Prote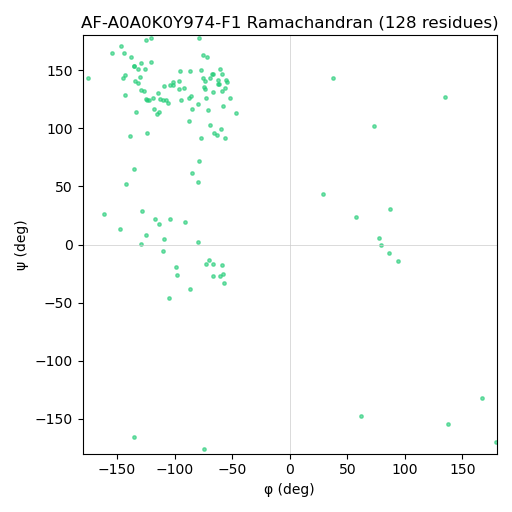in AF-A0A0K0Y974-F1 (afdb_monomer)

Solvent-accessible surface area (backbone atoms only — not comparable to full-atom values): 7662 Å² total; per-residue (Å²)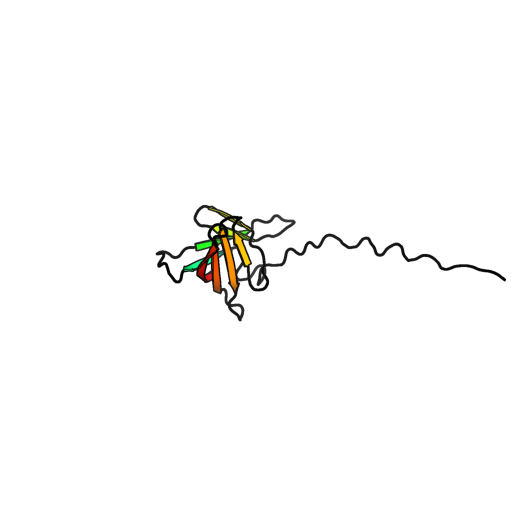: 139,82,89,87,76,88,77,85,79,90,82,81,86,85,86,74,84,73,80,72,72,75,74,61,70,48,58,66,43,84,82,19,57,68,12,56,55,20,33,39,40,43,46,46,81,89,50,92,52,87,74,56,54,53,32,38,26,34,76,69,44,51,102,89,48,84,40,43,21,42,32,40,81,87,67,53,70,32,63,57,39,54,50,101,59,30,38,32,35,65,60,90,50,43,34,40,41,40,35,56,41,84,85,85,46,42,32,29,49,31,36,44,34,31,66,80,80,70,49,73,49,59,28,39,36,38,36,41,82,108

Secondary structure (DSSP, 8-state):
----------SSSSS--------PPPTTGGGSTT-TTEEEEEEESS---SSPEEEEEEE--BTTB--EEEEETTS-EEE-EE-SSEEEEE-SSEEEEEEEPSSS-SEEEEEEEETTT--EEEEEEEEEE-

Nearest PDB structures (foldseek):
  7yv9-assembly1_H  TM=4.605E-01  e=5.689E+00  Mus musculus
  2cy9-assembly1_A  TM=3.271E-01  e=2.437E+00  Mus musculus
  2v42-assembly1_A  TM=3.256E-01  e=7.414E+00  Escherichia coli BL21(DE3)

pLDDT: mean 80.89, std 18.04, range [35.47, 96.0]

Structure (mmCIF, N/CA/C/O backbone):
data_AF-A0A0K0Y974-F1
#
_entry.id   AF-A0A0K0Y974-F1
#
loop_
_atom_site.group_PDB
_atom_site.id
_atom_site.type_symbol
_atom_site.label_atom_id
_atom_site.label_alt_id
_atom_site.label_comp_id
_atom_site.label_asym_id
_atom_site.label_entity_id
_atom_site.label_seq_id
_atom_site.pdbx_PDB_ins_code
_atom_site.Cartn_x
_atom_site.Cartn_y
_atom_site.Cartn_z
_atom_site.occupancy
_atom_site.B_iso_or_equiv
_atom_site.auth_seq_id
_atom_site.auth_comp_id
_atom_site.auth_asym_id
_atom_site.auth_atom_id
_atom_site.pdbx_PDB_model_num
ATOM 1 N N . MET A 1 1 ? -22.788 49.080 -53.987 1.00 35.47 1 MET A N 1
ATOM 2 C CA . MET A 1 1 ? -22.443 47.801 -54.652 1.00 35.47 1 MET A CA 1
ATOM 3 C C . MET A 1 1 ? -21.739 46.933 -53.611 1.00 35.47 1 MET A C 1
ATOM 5 O O . MET A 1 1 ? -20.642 47.279 -53.216 1.00 35.47 1 MET A O 1
ATOM 9 N N . ILE A 1 2 ? -22.497 46.179 -52.812 1.00 44.75 2 ILE A N 1
ATOM 10 C CA . ILE A 1 2 ? -22.862 44.751 -52.961 1.00 44.75 2 ILE A CA 1
ATOM 11 C C . ILE A 1 2 ? -21.699 43.785 -52.653 1.00 44.75 2 ILE A C 1
ATOM 13 O O . ILE A 1 2 ? -20.835 43.567 -53.489 1.00 44.75 2 ILE A O 1
ATOM 17 N N . LEU A 1 3 ? -21.804 43.225 -51.437 1.00 42.41 3 LEU A N 1
ATOM 18 C CA . LEU A 1 3 ? -21.485 41.887 -50.908 1.00 42.41 3 LEU A CA 1
ATOM 19 C C . LEU A 1 3 ? -20.247 41.092 -51.376 1.00 42.41 3 LEU A C 1
ATOM 21 O O . LEU A 1 3 ? -20.030 40.899 -52.568 1.00 42.41 3 LEU A O 1
ATOM 25 N N . ARG A 1 4 ? -19.668 40.392 -50.378 1.00 45.53 4 ARG A N 1
ATOM 26 C CA . ARG A 1 4 ? -19.276 38.951 -50.304 1.00 45.53 4 ARG A CA 1
ATOM 27 C C . ARG A 1 4 ? -17.863 38.842 -49.707 1.00 45.53 4 ARG A C 1
ATOM 29 O O . ARG A 1 4 ? -16.949 39.465 -50.210 1.00 45.53 4 ARG A O 1
ATOM 36 N N . GLY A 1 5 ? -17.569 38.079 -48.662 1.00 43.66 5 GLY A N 1
ATO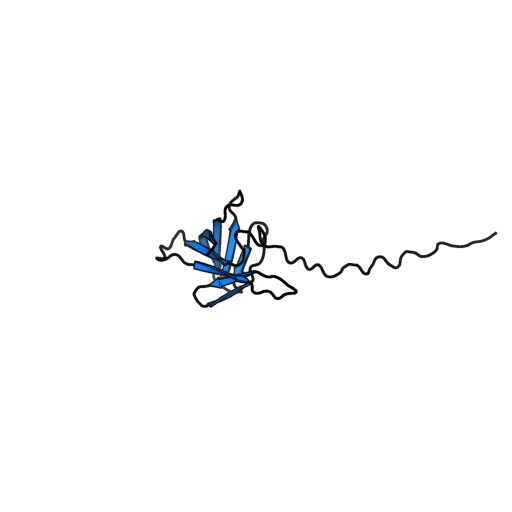M 37 C CA . GLY A 1 5 ? -18.343 37.137 -47.871 1.00 43.66 5 GLY A CA 1
ATOM 38 C C . GLY A 1 5 ? -17.459 36.650 -46.717 1.00 43.66 5 GLY A C 1
ATOM 39 O O . GLY A 1 5 ? -16.250 36.487 -46.876 1.00 43.66 5 GLY A O 1
ATOM 40 N N . ILE A 1 6 ? -18.069 36.446 -45.553 1.00 54.88 6 ILE A N 1
ATOM 41 C CA . ILE A 1 6 ? -17.445 35.804 -44.396 1.00 54.88 6 ILE A CA 1
ATOM 42 C C . ILE A 1 6 ? -17.259 34.333 -44.776 1.00 54.88 6 ILE A C 1
ATOM 44 O O . ILE A 1 6 ? -18.229 33.576 -44.838 1.00 54.88 6 ILE A O 1
ATOM 48 N N . LYS A 1 7 ? -16.028 33.938 -45.120 1.00 46.06 7 LYS A N 1
ATOM 49 C CA . LYS A 1 7 ? -15.696 32.527 -45.321 1.00 46.06 7 LYS A CA 1
ATOM 50 C C . LYS A 1 7 ? -15.696 31.842 -43.961 1.00 46.06 7 LYS A C 1
ATOM 52 O O . LYS A 1 7 ? -14.901 32.158 -43.084 1.00 46.06 7 LYS A O 1
ATOM 57 N N . GLN A 1 8 ? -16.629 30.910 -43.835 1.00 47.22 8 GLN A N 1
ATOM 58 C CA . GLN A 1 8 ? -16.711 29.893 -42.804 1.00 47.22 8 GLN A CA 1
ATOM 59 C C . GLN A 1 8 ? -15.347 29.216 -42.601 1.00 47.22 8 GLN A C 1
ATOM 61 O O . GLN A 1 8 ? -14.880 28.483 -43.466 1.00 47.22 8 GLN A O 1
ATOM 66 N N . THR A 1 9 ? -14.740 29.417 -41.437 1.00 46.91 9 THR A N 1
ATOM 67 C CA . THR A 1 9 ? -13.691 28.538 -40.887 1.00 46.91 9 THR A CA 1
ATOM 68 C C . THR A 1 9 ? -14.034 28.120 -39.454 1.00 46.91 9 THR A C 1
ATOM 70 O O . THR A 1 9 ? -13.164 27.837 -38.642 1.00 46.91 9 THR A O 1
ATOM 73 N N . ALA A 1 10 ? -15.331 28.052 -39.141 1.00 46.12 10 ALA A N 1
ATOM 74 C CA . ALA A 1 10 ? -15.856 27.658 -37.833 1.00 46.12 10 ALA A CA 1
ATOM 75 C C . ALA A 1 10 ? -16.136 26.145 -37.705 1.00 46.12 10 ALA A C 1
ATOM 77 O O . ALA A 1 10 ? -16.914 25.739 -36.849 1.00 46.12 10 ALA A O 1
ATOM 78 N N . LEU A 1 11 ? -15.557 25.292 -38.556 1.00 43.50 11 LEU A N 1
ATOM 79 C CA . LEU A 1 11 ? -15.965 23.885 -38.630 1.00 43.50 11 LEU A CA 1
ATOM 80 C C . LEU A 1 11 ? -14.789 22.925 -38.848 1.00 43.50 11 LEU A C 1
ATOM 82 O O . LEU A 1 11 ? -14.816 22.137 -39.782 1.00 43.50 11 LEU A O 1
ATOM 86 N N . MET A 1 12 ? -13.733 23.003 -38.029 1.00 44.53 12 MET A N 1
ATOM 87 C CA . MET A 1 12 ? -12.730 21.920 -37.977 1.00 44.53 12 MET A CA 1
ATOM 88 C C . MET A 1 12 ? -11.834 21.904 -36.726 1.00 44.53 12 MET A C 1
ATOM 90 O O . MET A 1 12 ? -10.727 21.387 -36.772 1.00 44.53 12 MET A O 1
ATOM 94 N N . ALA A 1 13 ? -12.297 22.435 -35.591 1.00 45.44 13 ALA A N 1
ATOM 95 C CA . ALA A 1 13 ? -11.560 22.353 -34.319 1.00 45.44 13 ALA A CA 1
ATOM 96 C C . ALA A 1 13 ? -12.269 21.481 -33.263 1.00 45.44 13 ALA A C 1
ATOM 98 O O . ALA A 1 13 ? -11.978 21.589 -32.078 1.00 45.44 13 ALA A O 1
ATOM 99 N N . LEU A 1 14 ? -13.217 20.632 -33.681 1.00 46.88 14 LEU A N 1
ATOM 100 C CA . LEU A 1 14 ? -14.091 19.867 -32.777 1.00 46.88 14 LEU A CA 1
ATOM 101 C C . LEU A 1 14 ? -13.917 18.342 -32.875 1.00 46.88 14 LEU A C 1
ATOM 103 O O . LEU A 1 14 ? -14.804 17.586 -32.500 1.00 46.88 14 LEU A O 1
ATOM 107 N N . MET A 1 15 ? -12.766 17.877 -33.364 1.00 48.62 15 MET A N 1
ATOM 108 C CA . MET A 1 15 ? -12.399 16.455 -33.387 1.00 48.62 15 MET A CA 1
ATOM 109 C C . MET A 1 15 ? -10.953 16.291 -32.921 1.00 48.62 15 MET A C 1
ATOM 111 O O . MET A 1 15 ? -10.058 15.939 -33.678 1.00 48.62 15 MET A O 1
ATOM 115 N N . GLY A 1 16 ? -10.725 16.633 -31.658 1.00 44.03 16 GLY A N 1
ATOM 116 C CA . GLY A 1 16 ? -9.435 16.479 -30.990 1.00 44.03 16 GLY A CA 1
ATOM 117 C C . GLY A 1 16 ? -9.565 16.179 -29.502 1.00 44.03 16 GLY A C 1
ATOM 118 O O . GLY A 1 16 ? -8.580 16.254 -28.787 1.00 44.03 16 GLY A O 1
ATOM 119 N N . THR A 1 17 ? -10.752 15.821 -29.007 1.00 50.12 17 THR A N 1
ATOM 120 C CA . THR A 1 17 ? -10.888 15.153 -27.707 1.00 50.12 17 THR A CA 1
ATOM 121 C C . THR A 1 17 ? -10.676 13.658 -27.926 1.00 50.12 17 THR A C 1
ATOM 123 O O . THR A 1 17 ? -11.584 12.848 -27.746 1.00 50.12 17 THR A O 1
ATOM 126 N N . MET A 1 18 ? -9.480 13.288 -28.396 1.00 48.72 18 MET A N 1
ATOM 127 C CA . MET A 1 18 ? -9.017 11.912 -28.263 1.00 48.72 18 MET A CA 1
ATOM 128 C C . MET A 1 18 ? -8.837 11.670 -26.770 1.00 48.72 18 MET A C 1
ATOM 130 O O . MET A 1 18 ? -7.861 12.134 -26.200 1.00 48.72 18 MET A O 1
ATOM 134 N N . LEU A 1 19 ? -9.863 11.088 -26.144 1.00 42.25 19 LEU A N 1
ATOM 135 C CA . LEU A 1 19 ? -9.797 9.978 -25.187 1.00 42.25 19 LEU A CA 1
ATOM 136 C C . LEU A 1 19 ? -8.507 9.848 -24.350 1.00 42.25 19 LEU A C 1
ATOM 138 O O . LEU A 1 19 ? -8.034 8.743 -24.115 1.00 42.25 19 LEU A O 1
ATOM 142 N N . SER A 1 20 ? -7.967 10.946 -23.828 1.00 41.84 20 SER A N 1
ATOM 143 C CA . SER A 1 20 ? -7.091 10.912 -22.664 1.00 41.84 20 SER A CA 1
ATOM 144 C C . SER A 1 20 ? -8.013 10.777 -21.463 1.00 41.84 20 SER A C 1
ATOM 146 O O . SER A 1 20 ? -8.281 11.732 -20.735 1.00 41.84 20 SER A O 1
ATOM 148 N N . GLY A 1 21 ? -8.609 9.592 -21.310 1.00 39.44 21 GLY A N 1
ATOM 149 C CA . GLY A 1 21 ? -9.008 9.168 -19.983 1.00 39.44 21 GLY A CA 1
ATOM 150 C C . GLY A 1 21 ? -7.711 9.142 -19.197 1.00 39.44 21 GLY A C 1
ATOM 151 O O . GLY A 1 21 ? -6.911 8.241 -19.418 1.00 39.44 21 GLY A O 1
ATOM 152 N N . CYS A 1 22 ? -7.456 10.191 -18.410 1.00 50.66 22 CYS A N 1
ATOM 153 C CA . CYS A 1 22 ? -6.285 10.305 -17.557 1.00 50.66 22 CYS A CA 1
ATOM 154 C C . CYS A 1 22 ? -6.260 9.083 -16.642 1.00 50.66 22 CYS A C 1
ATOM 156 O O . CYS A 1 22 ? -6.862 9.089 -15.570 1.00 50.66 22 CYS A O 1
ATOM 158 N N . LEU A 1 23 ? -5.586 8.020 -17.073 1.00 57.09 23 LEU A N 1
ATOM 159 C CA . LEU A 1 23 ? -5.027 7.047 -16.160 1.00 57.09 23 LEU A CA 1
ATOM 160 C C . LEU A 1 23 ? -4.011 7.856 -15.367 1.00 57.09 23 LEU A C 1
ATOM 162 O O . LEU A 1 23 ? -2.928 8.155 -15.859 1.00 57.09 23 LEU A O 1
ATOM 166 N N . ALA A 1 24 ? -4.448 8.358 -14.215 1.00 65.44 24 ALA A N 1
ATOM 167 C CA . ALA A 1 24 ? -3.592 9.123 -13.338 1.00 65.44 24 ALA A CA 1
ATOM 168 C C . ALA A 1 24 ? -2.411 8.225 -12.982 1.00 65.44 24 ALA A C 1
ATOM 170 O O . ALA A 1 24 ? -2.603 7.130 -12.445 1.00 65.44 24 ALA A O 1
ATOM 171 N N . GLU A 1 25 ? -1.210 8.671 -13.342 1.00 76.69 25 GLU A N 1
ATOM 172 C CA . GLU A 1 25 ? 0.010 7.958 -13.005 1.00 76.69 25 GLU A CA 1
ATOM 173 C C . GLU A 1 25 ? 0.061 7.745 -11.489 1.00 76.69 25 GLU A C 1
ATOM 175 O O . GLU A 1 25 ? -0.377 8.588 -10.692 1.00 76.69 25 GLU A O 1
ATOM 180 N N . LEU A 1 26 ? 0.548 6.572 -11.088 1.00 83.81 26 LEU A N 1
ATOM 181 C CA . LEU A 1 26 ? 0.747 6.294 -9.676 1.00 83.81 26 LEU A CA 1
ATOM 182 C C . LEU A 1 26 ? 1.855 7.207 -9.139 1.00 83.81 26 LEU A C 1
ATOM 184 O O . LEU A 1 26 ? 2.808 7.507 -9.865 1.00 83.81 26 LEU A O 1
ATOM 188 N N . PRO A 1 27 ? 1.770 7.631 -7.870 1.00 80.00 27 PRO A N 1
ATOM 189 C CA . PRO A 1 27 ? 2.793 8.471 -7.269 1.00 80.00 27 PRO A CA 1
ATOM 190 C C . PRO A 1 27 ? 4.207 7.893 -7.434 1.00 80.00 27 PRO A C 1
ATOM 192 O O . PRO A 1 27 ? 4.473 6.745 -7.068 1.00 80.00 27 PRO A O 1
ATOM 195 N N . GLY A 1 28 ? 5.109 8.703 -7.992 1.00 73.88 28 GLY A N 1
ATOM 196 C CA . GLY A 1 28 ? 6.500 8.332 -8.270 1.00 73.88 28 GLY A CA 1
ATOM 197 C C . GLY A 1 28 ? 6.725 7.480 -9.531 1.00 73.88 28 GLY A C 1
ATOM 198 O O . GLY A 1 28 ? 7.874 7.167 -9.836 1.00 73.88 28 GLY A O 1
ATOM 199 N N . GLY A 1 29 ? 5.673 7.123 -10.276 1.00 79.69 29 GLY A N 1
ATOM 200 C CA . GLY A 1 29 ? 5.778 6.398 -11.547 1.00 79.69 29 GLY A CA 1
ATOM 201 C C . GLY A 1 29 ? 6.412 5.006 -11.423 1.00 79.69 29 GLY A C 1
ATOM 202 O O . GLY A 1 29 ? 6.271 4.325 -10.408 1.00 79.69 29 GLY A O 1
ATOM 203 N N . GLU A 1 30 ? 7.133 4.580 -12.464 1.00 77.00 30 GLU A N 1
ATOM 204 C CA . GLU A 1 30 ? 7.754 3.243 -12.561 1.00 77.00 30 GLU A CA 1
ATOM 205 C C . GLU A 1 30 ? 8.878 2.987 -11.546 1.00 77.00 30 GLU A C 1
ATOM 207 O O . GLU A 1 30 ? 9.254 1.842 -11.321 1.00 77.00 30 GLU A O 1
ATOM 212 N N . THR A 1 31 ? 9.415 4.036 -10.924 1.00 81.81 31 THR A N 1
ATOM 213 C CA . THR A 1 31 ? 10.439 3.946 -9.867 1.00 81.81 31 THR A CA 1
ATOM 214 C C . THR A 1 31 ? 9.893 4.322 -8.492 1.00 81.81 31 THR A C 1
ATOM 216 O O . THR A 1 31 ? 10.650 4.446 -7.532 1.00 81.81 31 THR A O 1
ATOM 219 N N . GLY A 1 32 ? 8.588 4.578 -8.407 1.00 87.25 32 GLY A N 1
ATOM 220 C CA . GLY A 1 32 ? 7.946 5.096 -7.215 1.00 87.25 32 GLY A CA 1
ATOM 221 C C . GLY A 1 32 ? 7.692 4.036 -6.145 1.00 87.25 32 GLY A C 1
ATOM 222 O O . GLY A 1 32 ? 7.891 2.837 -6.360 1.00 87.25 32 GLY A O 1
ATOM 223 N N . PRO A 1 33 ? 7.151 4.454 -4.991 1.00 90.88 33 PRO A N 1
ATOM 224 C CA . PRO A 1 33 ? 6.750 3.544 -3.920 1.00 90.88 33 PRO A CA 1
ATOM 225 C C . PRO A 1 33 ? 5.721 2.504 -4.378 1.00 90.88 33 PRO A C 1
ATOM 227 O O . PRO A 1 33 ? 5.672 1.409 -3.823 1.00 90.88 33 PRO A O 1
ATOM 230 N N . PHE A 1 34 ? 4.944 2.803 -5.421 1.00 91.56 34 PHE A N 1
ATOM 231 C CA . PHE A 1 34 ? 3.930 1.906 -5.977 1.00 91.56 34 PHE A CA 1
ATOM 232 C C . PHE A 1 34 ? 4.344 1.237 -7.298 1.00 91.56 34 PHE A C 1
ATOM 234 O O . PHE A 1 34 ? 3.493 0.807 -8.081 1.00 91.56 34 PHE A O 1
ATOM 241 N N . ALA A 1 35 ? 5.650 1.160 -7.555 1.00 90.56 35 ALA A N 1
ATOM 242 C CA . ALA A 1 35 ? 6.197 0.479 -8.716 1.00 90.56 35 ALA A CA 1
ATOM 243 C C . ALA A 1 35 ? 6.012 -1.050 -8.629 1.00 90.56 35 ALA A C 1
ATOM 245 O O . ALA A 1 35 ? 6.150 -1.631 -7.545 1.00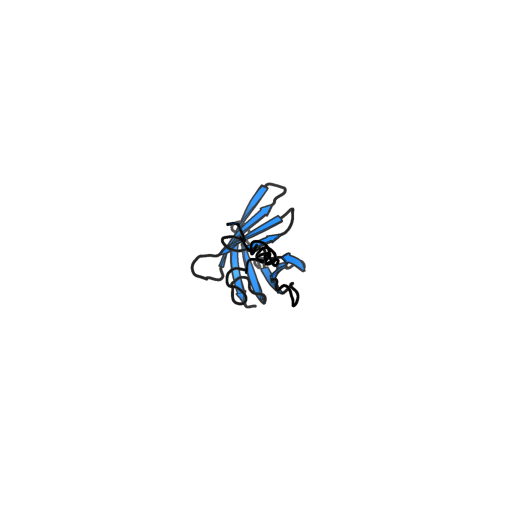 90.56 35 ALA A O 1
ATOM 246 N N . PRO A 1 36 ? 5.743 -1.732 -9.759 1.00 91.50 36 PRO A N 1
ATOM 247 C CA . PRO A 1 36 ? 5.804 -3.187 -9.829 1.00 91.50 36 PRO A CA 1
ATOM 248 C C . PRO A 1 36 ? 7.156 -3.736 -9.357 1.00 91.50 36 PRO A C 1
ATOM 250 O O . PRO A 1 36 ? 8.203 -3.189 -9.684 1.00 91.50 36 PRO A O 1
ATOM 253 N N . GLY A 1 37 ? 7.131 -4.846 -8.620 1.00 90.75 37 GLY A N 1
ATOM 254 C CA . GLY A 1 37 ? 8.317 -5.450 -8.004 1.00 90.75 37 GLY A CA 1
ATOM 255 C C . GLY A 1 37 ? 8.560 -5.003 -6.562 1.00 90.75 37 GLY A C 1
ATOM 256 O O . GLY A 1 37 ? 9.290 -5.680 -5.837 1.00 90.75 37 GLY A O 1
ATOM 257 N N . ASN A 1 38 ? 7.904 -3.938 -6.098 1.00 94.25 38 ASN A N 1
ATOM 258 C CA . ASN A 1 38 ? 7.944 -3.568 -4.688 1.00 94.25 38 ASN A CA 1
ATOM 259 C C . ASN A 1 38 ? 7.029 -4.466 -3.840 1.00 94.25 38 ASN A C 1
ATOM 261 O O . ASN A 1 38 ? 5.978 -4.927 -4.291 1.00 94.25 38 ASN A O 1
ATOM 265 N N . THR A 1 39 ? 7.407 -4.657 -2.580 1.00 95.56 39 THR A N 1
ATOM 266 C CA . THR A 1 39 ? 6.599 -5.286 -1.536 1.00 95.56 39 THR A CA 1
ATOM 267 C C . THR A 1 39 ? 6.175 -4.237 -0.514 1.00 95.56 39 THR A C 1
ATOM 269 O O . THR A 1 39 ? 7.007 -3.555 0.085 1.00 95.56 39 THR A O 1
ATOM 272 N N . LEU A 1 40 ? 4.865 -4.136 -0.296 1.00 95.06 40 LEU A N 1
ATOM 273 C CA . LEU A 1 40 ? 4.249 -3.359 0.771 1.00 95.06 40 LEU A CA 1
ATOM 274 C C . LEU A 1 40 ? 4.194 -4.200 2.044 1.00 95.06 40 LEU A C 1
ATOM 276 O O . LEU A 1 40 ? 3.677 -5.313 2.027 1.00 95.06 40 LEU A O 1
ATOM 280 N N . THR A 1 41 ? 4.698 -3.649 3.143 1.00 94.44 41 THR A N 1
ATOM 281 C CA . THR A 1 41 ? 4.601 -4.225 4.489 1.00 94.44 41 THR A CA 1
ATOM 282 C C . THR A 1 41 ? 3.740 -3.323 5.363 1.00 94.44 41 THR A C 1
ATOM 284 O O . THR A 1 41 ? 3.982 -2.114 5.421 1.00 94.44 41 THR A O 1
ATOM 287 N N . PHE A 1 42 ? 2.755 -3.901 6.051 1.00 92.69 42 PHE A N 1
ATOM 288 C CA . PHE A 1 42 ? 1.780 -3.178 6.866 1.00 92.69 42 PHE A CA 1
ATOM 289 C C . PHE A 1 42 ? 2.004 -3.413 8.364 1.00 92.69 42 PHE A C 1
ATOM 291 O O . PHE A 1 42 ? 2.214 -4.535 8.822 1.00 92.69 42 PHE A O 1
ATOM 298 N N . TYR A 1 43 ? 1.913 -2.333 9.137 1.00 90.62 43 TYR A N 1
ATOM 299 C CA . TYR A 1 43 ? 2.069 -2.305 10.588 1.00 90.62 43 TYR A CA 1
ATOM 300 C C . TYR A 1 43 ? 0.817 -1.688 11.218 1.00 90.62 43 TYR A C 1
ATOM 302 O O . TYR A 1 43 ? 0.670 -0.463 11.289 1.00 90.62 43 TYR A O 1
ATOM 310 N N . TYR A 1 44 ? -0.109 -2.537 11.653 1.00 84.75 44 TYR A N 1
ATOM 311 C CA . TYR A 1 44 ? -1.366 -2.117 12.268 1.00 84.75 44 TYR A CA 1
ATOM 312 C C . TYR A 1 44 ? -1.139 -1.622 13.699 1.00 84.75 44 TYR A C 1
ATOM 314 O O . TYR A 1 44 ? -0.430 -2.250 14.480 1.00 84.75 44 TYR A O 1
ATOM 322 N N . GLN A 1 45 ? -1.760 -0.497 14.067 1.00 73.25 45 GLN A N 1
ATOM 323 C CA . GLN A 1 45 ? -1.527 0.128 15.380 1.00 73.25 45 GLN A CA 1
ATOM 324 C C . GLN A 1 45 ? -2.035 -0.722 16.556 1.00 73.25 45 GLN A C 1
ATOM 326 O O . GLN A 1 45 ? -1.523 -0.613 17.667 1.00 73.25 45 GLN A O 1
ATOM 331 N N . SER A 1 46 ? -3.052 -1.549 16.319 1.00 68.62 46 SER A N 1
ATOM 332 C CA . SER A 1 46 ? -3.768 -2.316 17.343 1.00 68.62 46 SER A CA 1
ATOM 333 C C . SER A 1 46 ? -3.506 -3.822 17.292 1.00 68.62 46 SER A C 1
ATOM 335 O O . SER A 1 46 ? -3.971 -4.542 18.175 1.00 68.62 46 SER A O 1
ATOM 337 N N . VAL A 1 47 ? -2.776 -4.313 16.286 1.00 66.88 47 VAL A N 1
ATOM 338 C CA . VAL A 1 47 ? -2.582 -5.748 16.055 1.00 66.88 47 VAL A CA 1
ATOM 339 C C . VAL A 1 47 ? -1.111 -6.027 15.781 1.00 66.88 47 VAL A C 1
ATOM 341 O O . VAL A 1 47 ? -0.568 -5.627 14.755 1.00 66.88 47 VAL A O 1
ATOM 344 N N . LEU A 1 48 ? -0.469 -6.753 16.697 1.00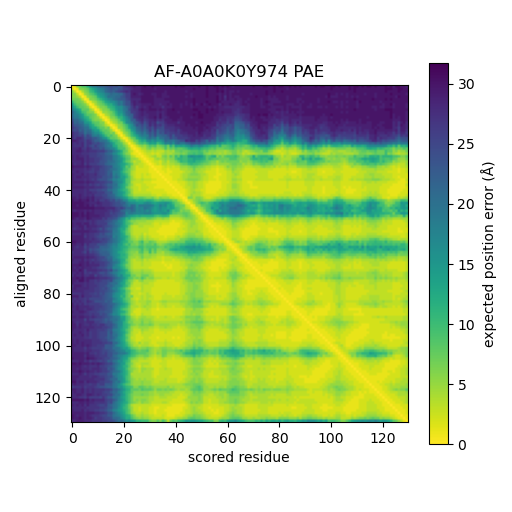 64.12 48 LEU A N 1
ATOM 345 C CA . LEU A 1 48 ? 0.834 -7.363 16.448 1.00 64.12 48 LEU A CA 1
ATOM 346 C C . LEU A 1 48 ? 0.620 -8.612 15.589 1.00 64.12 48 LEU A C 1
ATOM 348 O O . LEU A 1 48 ? 0.359 -9.696 16.106 1.00 64.12 48 LEU A O 1
ATOM 352 N N . THR A 1 49 ? 0.687 -8.448 14.273 1.00 64.62 49 THR A N 1
ATOM 353 C CA . THR A 1 49 ? 0.787 -9.570 13.335 1.00 64.62 49 THR A CA 1
ATOM 354 C C . THR A 1 49 ? 2.261 -9.951 13.202 1.00 64.62 49 THR A C 1
ATOM 356 O O . THR A 1 49 ? 3.057 -9.124 12.755 1.00 64.62 49 THR A O 1
ATOM 359 N N . ASP A 1 50 ? 2.630 -11.166 13.614 1.00 68.62 50 ASP A N 1
ATOM 360 C CA . ASP A 1 50 ? 3.969 -11.729 13.405 1.00 68.62 50 ASP A CA 1
ATOM 361 C C . ASP A 1 50 ? 3.881 -12.957 12.475 1.00 68.62 50 ASP A C 1
ATOM 363 O O . ASP A 1 50 ? 3.288 -13.967 12.873 1.00 68.62 50 ASP A O 1
ATOM 367 N N . PRO A 1 51 ? 4.422 -12.892 11.240 1.00 71.62 51 PRO A N 1
ATOM 368 C CA . PRO A 1 51 ? 5.053 -11.728 10.604 1.00 71.62 51 PRO A CA 1
ATOM 369 C C . PRO A 1 51 ? 4.033 -10.642 10.194 1.00 71.62 51 PRO A C 1
ATOM 371 O O . PRO A 1 51 ? 2.838 -10.933 10.079 1.00 71.62 51 PRO A O 1
ATOM 374 N N . PRO A 1 52 ? 4.480 -9.390 9.958 1.00 82.88 52 PRO A N 1
ATOM 375 C CA . PRO A 1 52 ? 3.612 -8.324 9.464 1.00 82.88 52 PRO A CA 1
ATOM 376 C C . PRO A 1 52 ? 2.978 -8.696 8.123 1.00 82.88 52 PRO A C 1
ATOM 378 O O . PRO A 1 52 ? 3.590 -9.390 7.307 1.00 82.88 52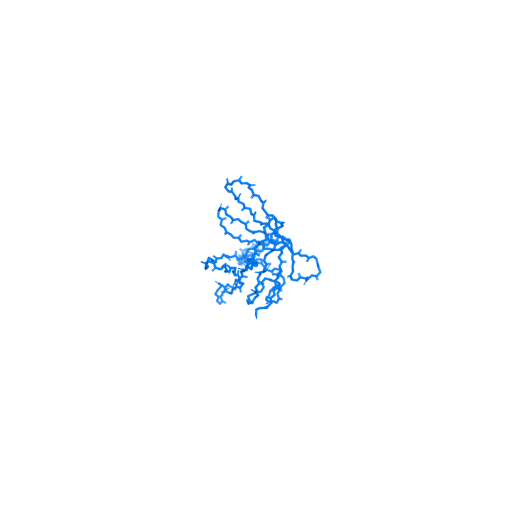 PRO A O 1
ATOM 381 N N . GLU A 1 53 ? 1.752 -8.226 7.893 1.00 89.25 53 GLU A N 1
ATOM 382 C CA . GLU A 1 53 ? 1.059 -8.457 6.627 1.00 89.25 53 GLU A CA 1
ATOM 383 C C . GLU A 1 53 ? 1.841 -7.829 5.469 1.00 89.25 53 GLU A C 1
ATOM 385 O O . GLU A 1 53 ? 2.352 -6.709 5.573 1.00 89.25 53 GLU A O 1
ATOM 390 N N . GLN A 1 54 ? 1.921 -8.558 4.356 1.00 92.44 54 GLN A N 1
ATOM 391 C CA . GLN A 1 54 ? 2.613 -8.118 3.155 1.00 92.44 54 GLN A CA 1
ATOM 392 C C . GLN A 1 54 ? 1.763 -8.315 1.907 1.00 92.44 54 GLN A C 1
ATOM 394 O O . GLN A 1 54 ? 0.966 -9.254 1.803 1.00 92.44 54 GLN A O 1
ATOM 399 N N . ALA A 1 55 ? 2.001 -7.448 0.932 1.00 94.44 55 ALA A N 1
ATOM 400 C CA . ALA A 1 55 ? 1.429 -7.545 -0.395 1.00 94.44 55 ALA A CA 1
ATOM 401 C C . ALA A 1 55 ? 2.439 -7.092 -1.450 1.00 94.44 55 ALA A C 1
ATOM 403 O O . ALA A 1 55 ? 3.230 -6.181 -1.220 1.00 94.44 55 ALA A O 1
ATOM 404 N N . VAL A 1 56 ? 2.408 -7.721 -2.621 1.00 95.56 56 VAL A N 1
ATOM 405 C CA . VAL A 1 56 ? 3.366 -7.448 -3.700 1.00 95.56 56 VAL A CA 1
ATOM 406 C C . VAL A 1 56 ? 2.698 -6.608 -4.771 1.00 95.56 56 VAL A C 1
ATOM 408 O O . VAL A 1 56 ? 1.567 -6.889 -5.167 1.00 95.56 56 VAL A O 1
ATOM 411 N N . ILE A 1 57 ? 3.407 -5.610 -5.279 1.00 94.69 57 ILE A N 1
ATOM 412 C CA . ILE A 1 57 ? 2.955 -4.815 -6.411 1.00 94.69 57 ILE A CA 1
ATOM 413 C C . ILE A 1 57 ? 3.391 -5.507 -7.697 1.00 94.69 57 ILE A C 1
ATOM 415 O O . ILE A 1 57 ? 4.563 -5.828 -7.892 1.00 94.69 57 ILE A O 1
ATOM 419 N N . VAL A 1 58 ? 2.440 -5.755 -8.588 1.00 93.62 58 VAL A N 1
ATOM 420 C CA . VAL A 1 58 ? 2.655 -6.479 -9.841 1.00 93.62 58 VAL A CA 1
ATOM 421 C C . VAL A 1 58 ? 2.164 -5.655 -11.019 1.00 93.62 58 VAL A C 1
ATOM 423 O O . VAL A 1 58 ? 1.216 -4.882 -10.895 1.00 93.62 58 VAL A O 1
ATOM 426 N N . SER A 1 59 ? 2.783 -5.848 -12.181 1.00 92.00 59 SER A N 1
ATOM 427 C CA . SER A 1 59 ? 2.208 -5.348 -13.426 1.00 92.00 59 SER A CA 1
ATOM 428 C C . SER A 1 59 ? 0.998 -6.209 -13.787 1.00 92.00 59 SER A C 1
ATOM 430 O O . SER A 1 59 ? 1.096 -7.436 -13.828 1.00 92.00 59 SER A O 1
ATOM 432 N N . CYS A 1 60 ? -0.147 -5.569 -14.003 1.00 89.38 60 CYS A N 1
ATOM 433 C CA . CYS A 1 60 ? -1.407 -6.220 -14.382 1.00 89.38 60 CYS A CA 1
ATOM 434 C C . CYS A 1 60 ? -2.058 -5.580 -15.615 1.00 89.38 60 CYS A C 1
ATOM 436 O O . CYS A 1 60 ? -3.138 -5.989 -16.043 1.00 89.38 60 CYS A O 1
ATOM 438 N N . GLY A 1 61 ? -1.407 -4.559 -16.174 1.00 82.50 61 GLY A N 1
ATOM 439 C CA . GLY A 1 61 ? -1.790 -3.950 -17.435 1.00 82.50 61 GLY A CA 1
ATOM 440 C C . GLY A 1 61 ? -1.438 -4.812 -18.646 1.00 82.50 61 GLY A C 1
ATOM 441 O O . GLY A 1 61 ? -0.935 -5.928 -18.531 1.00 82.50 61 GLY A O 1
ATOM 442 N N . ASN A 1 62 ? -1.685 -4.261 -19.828 1.00 81.12 62 ASN A N 1
ATOM 443 C CA . ASN A 1 62 ? -1.221 -4.810 -21.101 1.00 81.12 62 ASN A CA 1
ATOM 444 C C . ASN A 1 62 ? -0.332 -3.783 -21.819 1.00 81.12 62 ASN A C 1
ATOM 446 O O . ASN A 1 62 ? -0.181 -2.657 -21.350 1.00 81.12 62 ASN A O 1
ATOM 450 N N . ASP A 1 63 ? 0.210 -4.151 -22.981 1.00 73.44 63 ASP A N 1
ATOM 451 C CA . ASP A 1 63 ? 1.126 -3.297 -23.755 1.00 73.44 63 ASP A CA 1
ATOM 452 C C . ASP A 1 63 ? 0.526 -1.937 -24.167 1.00 73.44 63 ASP A C 1
ATOM 454 O O . ASP A 1 63 ? 1.256 -1.016 -24.522 1.00 73.44 63 ASP A O 1
ATOM 458 N N . PHE A 1 64 ? -0.803 -1.796 -24.128 1.00 73.50 64 PHE A N 1
ATOM 459 C CA . PHE A 1 64 ? -1.511 -0.562 -24.476 1.00 73.50 64 PHE A CA 1
ATOM 460 C C . PHE A 1 64 ? -1.894 0.278 -23.253 1.00 73.50 64 PHE A C 1
ATOM 462 O O . PHE A 1 64 ? -2.077 1.487 -23.372 1.00 73.50 64 PHE A O 1
ATOM 469 N N . ILE A 1 65 ? -2.061 -0.360 -22.094 1.00 76.19 65 ILE A N 1
ATOM 470 C CA . ILE A 1 65 ? -2.486 0.255 -20.838 1.00 76.19 65 ILE A CA 1
ATOM 471 C C . ILE A 1 65 ? -1.645 -0.359 -19.719 1.00 76.19 65 ILE A C 1
ATOM 473 O O . ILE A 1 65 ? -1.998 -1.403 -19.164 1.00 76.19 65 ILE A O 1
ATOM 477 N N . ALA A 1 66 ? -0.535 0.300 -19.387 1.00 78.75 66 ALA A N 1
ATOM 478 C CA . ALA A 1 66 ? 0.280 -0.067 -18.239 1.00 78.75 66 ALA A CA 1
ATOM 479 C C . ALA A 1 66 ? -0.501 0.199 -16.943 1.00 78.75 66 ALA A C 1
ATOM 481 O O . ALA A 1 66 ? -1.084 1.268 -16.756 1.00 78.75 66 ALA A O 1
ATOM 482 N N . LYS A 1 67 ? -0.527 -0.794 -16.053 1.00 85.56 67 LYS A N 1
ATOM 483 C CA . LYS A 1 67 ? -1.175 -0.714 -14.741 1.00 85.56 67 LYS A CA 1
ATOM 484 C C . LYS A 1 67 ? -0.380 -1.503 -13.719 1.00 85.56 67 LYS A C 1
ATOM 486 O O . LYS A 1 67 ? 0.083 -2.608 -14.017 1.00 85.56 67 LYS A O 1
ATOM 491 N N . SER A 1 68 ? -0.336 -0.972 -12.505 1.00 90.38 68 SER A N 1
ATOM 492 C CA . SER A 1 68 ? 0.101 -1.716 -11.331 1.00 90.38 68 SER A CA 1
ATOM 493 C C . SER A 1 68 ? -1.112 -2.170 -10.529 1.00 90.38 68 SER A C 1
ATOM 495 O O . SER A 1 68 ? -2.070 -1.421 -10.333 1.00 90.38 68 SER A O 1
ATOM 497 N N . CYS A 1 69 ? -1.041 -3.393 -10.033 1.00 93.44 69 CYS A N 1
ATOM 498 C CA . CYS A 1 69 ? -1.998 -3.957 -9.101 1.00 93.44 69 CYS A CA 1
ATOM 499 C C . CYS A 1 69 ? -1.278 -4.355 -7.826 1.00 93.44 69 CYS A C 1
ATOM 501 O O . CYS A 1 69 ? -0.081 -4.649 -7.835 1.00 93.44 69 CYS A O 1
ATOM 503 N N . ILE A 1 70 ? -2.030 -4.439 -6.741 1.00 94.44 70 ILE A N 1
ATOM 504 C CA . ILE A 1 70 ? -1.563 -5.086 -5.529 1.00 94.44 70 ILE A CA 1
ATOM 505 C C . ILE A 1 70 ? -2.054 -6.528 -5.502 1.00 94.44 70 ILE A C 1
ATOM 507 O O . ILE A 1 70 ? -3.221 -6.800 -5.780 1.00 94.44 70 ILE A O 1
ATOM 511 N N . ARG A 1 71 ? -1.159 -7.455 -5.170 1.00 95.38 71 ARG A N 1
ATOM 512 C CA . ARG A 1 71 ? -1.463 -8.865 -4.955 1.00 95.38 71 ARG A CA 1
ATOM 513 C C . ARG A 1 71 ? -1.234 -9.209 -3.492 1.00 95.38 71 ARG A C 1
ATOM 515 O O . ARG A 1 71 ? -0.101 -9.175 -3.008 1.00 95.38 71 ARG A O 1
ATOM 522 N N . LEU A 1 72 ? -2.318 -9.549 -2.809 1.00 92.50 72 LEU A N 1
ATOM 523 C CA . LEU A 1 72 ? -2.304 -9.961 -1.411 1.00 92.50 72 LEU A CA 1
ATOM 524 C C . LEU A 1 72 ? -1.771 -11.394 -1.267 1.00 92.50 72 LEU A C 1
ATOM 526 O O . LEU A 1 72 ? -1.746 -12.174 -2.224 1.00 92.50 72 LEU A O 1
ATOM 530 N N . SER A 1 73 ? -1.389 -11.766 -0.046 1.00 87.31 73 SER A N 1
ATOM 531 C CA . SER A 1 73 ? -0.880 -13.105 0.288 1.00 87.31 73 SER A CA 1
ATOM 532 C C . SER A 1 73 ? -1.880 -14.237 0.007 1.00 87.31 73 SER A C 1
ATOM 534 O O . SER A 1 73 ? -1.475 -15.355 -0.305 1.00 87.31 73 SER A O 1
ATOM 536 N N . ASN A 1 74 ? -3.184 -13.947 0.048 1.00 85.44 74 ASN A N 1
ATOM 537 C CA . ASN A 1 74 ? -4.254 -14.889 -0.300 1.00 85.44 74 ASN A CA 1
ATOM 538 C C . ASN A 1 74 ? -4.483 -15.039 -1.822 1.00 85.44 74 ASN A C 1
ATOM 540 O O . ASN A 1 74 ? -5.395 -15.753 -2.235 1.00 85.44 74 ASN A O 1
ATOM 544 N N . GLY A 1 75 ? -3.686 -14.362 -2.655 1.00 88.44 75 GLY A N 1
ATOM 545 C CA . GLY A 1 75 ? -3.776 -14.393 -4.116 1.00 88.44 75 GLY A CA 1
ATOM 546 C C . GLY A 1 75 ? -4.772 -13.400 -4.722 1.00 88.44 75 GLY A C 1
ATOM 547 O O . GLY A 1 75 ? -4.781 -13.235 -5.944 1.00 88.44 75 GLY A O 1
ATOM 548 N N . ALA A 1 76 ? -5.573 -12.705 -3.908 1.00 90.88 76 ALA A N 1
ATOM 549 C CA . ALA A 1 76 ? -6.455 -11.652 -4.398 1.00 90.88 76 ALA A CA 1
ATOM 550 C C . ALA A 1 76 ? -5.631 -10.514 -5.011 1.00 90.88 76 ALA A C 1
ATOM 552 O O . ALA A 1 76 ? -4.585 -10.132 -4.483 1.00 90.88 76 ALA A O 1
ATOM 553 N N . THR A 1 77 ? -6.103 -9.990 -6.141 1.00 94.38 77 THR A N 1
ATOM 554 C CA . THR A 1 77 ? -5.426 -8.927 -6.887 1.00 94.38 77 THR A CA 1
ATOM 555 C C . THR A 1 77 ? -6.394 -7.780 -7.128 1.00 94.38 77 THR A C 1
ATOM 557 O O . THR A 1 77 ? -7.519 -8.017 -7.564 1.00 94.38 77 THR A O 1
ATOM 560 N N . PHE A 1 78 ? -5.953 -6.555 -6.852 1.00 94.81 78 PHE A N 1
ATOM 561 C CA . PHE A 1 78 ? -6.756 -5.344 -7.002 1.00 94.81 78 PHE A CA 1
ATOM 562 C C . PHE A 1 78 ? -5.974 -4.271 -7.756 1.00 94.81 78 PHE A C 1
ATOM 564 O O . PHE A 1 78 ? -4.783 -4.078 -7.498 1.00 94.81 78 PHE A O 1
ATOM 571 N N . ASP A 1 79 ? -6.650 -3.557 -8.656 1.00 93.06 79 ASP A N 1
ATOM 572 C CA . ASP A 1 79 ? -6.093 -2.385 -9.335 1.00 93.06 79 ASP A CA 1
ATOM 573 C C . ASP A 1 79 ? -5.687 -1.330 -8.294 1.00 93.06 79 ASP A C 1
ATOM 575 O O . ASP A 1 79 ? -6.468 -0.996 -7.398 1.00 93.06 79 ASP A O 1
ATOM 579 N N . LEU A 1 80 ? -4.472 -0.786 -8.421 1.00 93.06 80 LEU A N 1
ATOM 580 C CA . LEU A 1 80 ? -4.083 0.402 -7.668 1.00 93.06 80 LEU A CA 1
ATOM 581 C C . LEU A 1 80 ? -4.658 1.632 -8.364 1.00 93.06 80 LEU A C 1
ATOM 583 O O . LEU A 1 80 ? -4.361 1.911 -9.525 1.00 93.06 80 LEU A O 1
ATOM 587 N N . VAL A 1 81 ? -5.470 2.383 -7.633 1.00 92.25 81 VAL A N 1
ATOM 588 C CA . VAL A 1 81 ? -6.097 3.610 -8.113 1.00 92.25 81 VAL A CA 1
ATOM 589 C C . VAL A 1 81 ? -5.394 4.794 -7.468 1.00 92.25 81 VAL A C 1
ATOM 591 O O . VAL A 1 81 ? -5.345 4.895 -6.242 1.00 92.25 81 VAL A O 1
ATOM 594 N N . SER A 1 82 ? -4.850 5.691 -8.290 1.00 90.12 82 SER A N 1
ATOM 595 C CA . SER A 1 82 ? -4.212 6.922 -7.815 1.00 90.12 82 SER A CA 1
ATOM 596 C C . SER A 1 82 ? -5.224 7.810 -7.079 1.00 90.12 82 SER A C 1
ATOM 598 O O . SER A 1 82 ? -6.388 7.912 -7.471 1.00 90.12 82 SER A O 1
ATOM 600 N N . THR A 1 83 ? -4.779 8.445 -6.001 1.00 90.25 83 THR A N 1
ATOM 601 C CA . THR A 1 83 ? -5.549 9.423 -5.219 1.00 90.25 83 THR A CA 1
ATOM 602 C C . THR A 1 83 ? -4.755 10.723 -5.126 1.00 90.25 83 THR A C 1
ATOM 604 O O . THR A 1 83 ? -3.613 10.786 -5.572 1.00 90.25 83 THR A O 1
ATOM 607 N N . GLU A 1 84 ? -5.325 11.766 -4.519 1.00 87.44 84 GLU A N 1
ATOM 608 C CA . GLU A 1 84 ? -4.634 13.055 -4.373 1.00 87.44 84 GLU A CA 1
ATOM 609 C C . GLU A 1 84 ? -3.290 12.937 -3.627 1.00 87.44 84 GLU A C 1
ATOM 611 O O . GLU A 1 84 ? -2.349 13.662 -3.936 1.00 87.44 84 GLU A O 1
ATOM 616 N N . THR A 1 85 ? -3.179 12.010 -2.670 1.00 88.19 85 THR A N 1
ATOM 617 C CA . THR A 1 85 ? -2.024 11.908 -1.758 1.00 88.19 85 THR A CA 1
ATOM 618 C C . THR A 1 85 ? -1.348 10.537 -1.753 1.00 88.19 85 THR A C 1
ATOM 620 O O . THR A 1 85 ? -0.477 10.271 -0.922 1.00 88.19 85 THR A O 1
ATOM 623 N N . GLY A 1 86 ? -1.730 9.638 -2.659 1.00 92.12 86 GLY A N 1
ATOM 624 C CA . GLY A 1 86 ? -1.248 8.263 -2.635 1.00 92.12 86 GLY A CA 1
ATOM 625 C C . GLY A 1 86 ? -2.049 7.342 -3.544 1.00 92.12 86 GLY A C 1
ATOM 626 O O . GLY A 1 86 ? -2.343 7.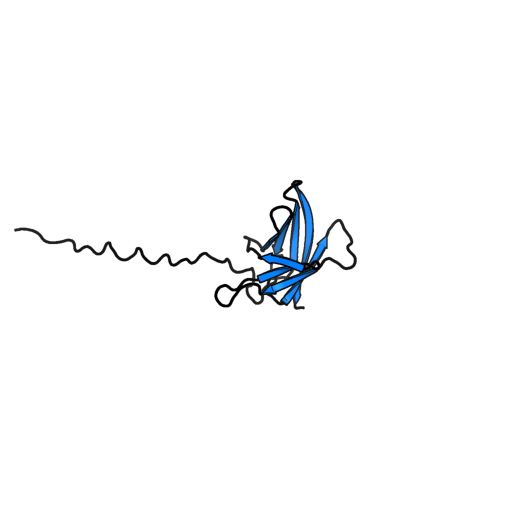687 -4.687 1.00 92.12 86 GLY A O 1
ATOM 627 N N . VAL A 1 87 ? -2.457 6.185 -3.026 1.00 94.38 87 VAL A N 1
ATOM 628 C CA . VAL A 1 87 ? -3.223 5.175 -3.771 1.00 94.38 87 VAL A CA 1
ATOM 629 C C . VAL A 1 87 ? -4.350 4.584 -2.933 1.00 94.38 87 VAL A C 1
ATOM 631 O O . VAL A 1 87 ? -4.343 4.636 -1.705 1.00 94.38 87 VAL A O 1
ATOM 634 N N . SER A 1 88 ? -5.309 3.966 -3.605 1.00 95.69 88 SER A N 1
ATOM 635 C CA . SER A 1 88 ? -6.339 3.141 -2.985 1.00 95.69 88 SER A CA 1
ATOM 636 C C . SER A 1 88 ? -6.534 1.847 -3.766 1.00 95.69 88 SER A C 1
ATOM 638 O O . SER A 1 88 ? -6.249 1.790 -4.962 1.00 95.69 88 SER A O 1
ATOM 640 N N . TYR A 1 89 ? -6.994 0.803 -3.085 1.00 95.44 89 TYR A N 1
ATOM 641 C CA . TYR A 1 89 ? -7.380 -0.467 -3.698 1.00 95.44 89 TYR A CA 1
ATOM 642 C C . TYR A 1 89 ? -8.407 -1.186 -2.827 1.00 95.44 89 TYR A C 1
ATOM 644 O O . TYR A 1 89 ? -8.579 -0.857 -1.654 1.00 95.44 89 TYR A O 1
ATOM 652 N N . GLY A 1 90 ? -9.074 -2.191 -3.384 1.00 94.38 90 GLY A N 1
ATOM 653 C CA . GLY A 1 90 ? -10.033 -3.014 -2.655 1.00 94.38 90 GLY A CA 1
ATOM 654 C C . GLY A 1 90 ? -11.278 -3.296 -3.479 1.00 94.38 90 GLY A C 1
ATOM 655 O O . GLY A 1 90 ? -11.234 -3.294 -4.710 1.00 94.38 90 GLY A O 1
ATOM 656 N N . ASN A 1 91 ? -12.382 -3.554 -2.791 1.00 92.75 91 ASN A N 1
ATOM 657 C CA . ASN A 1 91 ? -13.675 -3.876 -3.380 1.00 92.75 91 ASN A CA 1
ATOM 658 C C . ASN A 1 91 ? -14.806 -3.102 -2.676 1.00 92.75 91 ASN A C 1
ATOM 660 O O . ASN A 1 91 ? -14.567 -2.136 -1.954 1.00 92.75 91 ASN A O 1
ATOM 664 N N . GLU A 1 92 ? -16.047 -3.521 -2.912 1.00 92.62 92 GLU A N 1
ATOM 665 C CA . GLU A 1 92 ? -17.248 -2.883 -2.360 1.00 92.62 92 GLU A CA 1
ATOM 666 C C . GLU A 1 92 ? -17.413 -3.084 -0.842 1.00 92.62 92 GLU A C 1
ATOM 668 O O . GLU A 1 92 ? -18.214 -2.392 -0.219 1.00 92.62 92 GLU A O 1
ATOM 673 N N . GLU A 1 93 ? -16.654 -3.999 -0.232 1.00 93.56 93 GLU A N 1
ATOM 674 C CA . GLU A 1 93 ? -16.735 -4.322 1.196 1.00 93.56 93 GLU A CA 1
ATOM 675 C C . GLU A 1 93 ? -15.561 -3.741 1.988 1.00 93.56 93 GLU A C 1
ATOM 677 O O . GLU A 1 93 ? -15.753 -3.152 3.052 1.00 93.56 93 GLU A O 1
ATOM 682 N N . LEU A 1 94 ? -14.342 -3.906 1.471 1.00 93.69 94 LEU A N 1
ATOM 683 C CA . LEU A 1 94 ? -13.099 -3.473 2.095 1.00 93.69 94 LEU A CA 1
ATOM 684 C C . LEU A 1 94 ? -12.317 -2.583 1.137 1.00 93.69 94 LEU A C 1
ATOM 686 O O . LEU A 1 94 ? -11.969 -2.995 0.029 1.00 93.69 94 LEU A O 1
ATOM 690 N N . GLN A 1 95 ? -11.975 -1.385 1.600 1.00 95.69 95 GLN A N 1
ATOM 691 C CA . GLN A 1 95 ? -11.160 -0.432 0.858 1.00 95.69 95 GLN A CA 1
ATOM 692 C C . GLN A 1 95 ? -9.915 -0.061 1.658 1.00 95.69 95 GLN A C 1
ATOM 694 O O . GLN A 1 95 ? -10.008 0.439 2.777 1.00 95.69 95 GLN A O 1
ATOM 699 N N . MET A 1 96 ? -8.748 -0.260 1.057 1.00 96.00 96 MET A N 1
ATOM 700 C CA . MET A 1 96 ? -7.476 0.241 1.554 1.00 96.00 96 MET A CA 1
ATOM 701 C C . MET A 1 96 ? -7.179 1.606 0.932 1.00 96.00 96 MET A C 1
ATOM 703 O O . MET A 1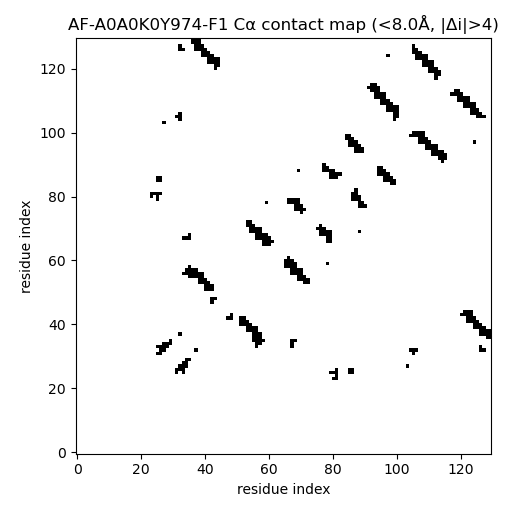 96 ? -7.276 1.779 -0.284 1.00 96.00 96 MET A O 1
ATOM 707 N N . VAL A 1 97 ? -6.751 2.556 1.758 1.00 95.81 97 VAL A N 1
ATOM 708 C CA . VAL A 1 97 ? -6.225 3.856 1.326 1.00 95.81 97 VAL A CA 1
ATOM 709 C C . VAL A 1 97 ? -4.830 4.032 1.908 1.00 95.81 97 VAL A C 1
ATOM 711 O O . VAL A 1 97 ? -4.658 3.949 3.122 1.00 95.81 97 VAL A O 1
ATOM 714 N N . LEU A 1 98 ? -3.841 4.276 1.051 1.00 95.75 98 LEU A N 1
ATOM 715 C CA . LEU A 1 98 ? -2.441 4.475 1.416 1.00 95.75 98 LEU A CA 1
ATOM 716 C C . LEU A 1 98 ? -2.017 5.886 1.014 1.00 95.75 98 LEU A C 1
ATOM 718 O O . LEU A 1 98 ? -2.003 6.219 -0.167 1.00 95.75 98 LEU A O 1
ATOM 722 N N . GLN A 1 99 ? -1.657 6.703 1.995 1.00 94.88 99 GLN A N 1
ATOM 723 C CA . GLN A 1 99 ? -1.140 8.057 1.811 1.00 94.88 99 GLN A CA 1
ATOM 724 C C . GLN A 1 99 ? 0.372 8.049 1.975 1.00 94.88 99 GLN A C 1
ATOM 726 O O . GLN A 1 99 ? 0.871 7.414 2.903 1.00 94.88 99 GLN A O 1
ATOM 731 N N . LEU A 1 100 ? 1.084 8.756 1.103 1.00 93.31 100 LEU A N 1
ATOM 732 C CA . LEU A 1 100 ? 2.537 8.889 1.172 1.00 93.31 100 LEU A CA 1
ATOM 733 C C . LEU A 1 100 ? 2.976 9.813 2.305 1.00 93.31 100 LEU A C 1
ATOM 735 O O . LEU A 1 100 ? 2.378 10.867 2.531 1.00 93.31 100 LEU A O 1
ATOM 739 N N . ASP A 1 101 ? 4.064 9.442 2.978 1.00 93.06 101 ASP A N 1
ATOM 740 C CA . ASP A 1 101 ? 4.806 10.390 3.799 1.00 93.06 101 ASP A CA 1
ATOM 741 C C . ASP A 1 101 ? 5.469 11.454 2.894 1.00 93.06 101 ASP A C 1
ATOM 743 O O . ASP A 1 101 ? 5.892 11.156 1.772 1.00 93.06 101 ASP A O 1
ATOM 747 N N . PRO A 1 102 ? 5.596 12.708 3.360 1.00 85.19 102 PRO A N 1
ATOM 748 C CA . PRO A 1 102 ? 6.308 13.743 2.618 1.00 85.19 102 PRO A CA 1
ATOM 749 C C . PRO A 1 102 ? 7.783 13.392 2.368 1.00 85.19 102 PRO A C 1
ATOM 751 O O . PRO A 1 102 ? 8.434 12.765 3.203 1.00 85.19 102 PRO A O 1
ATOM 754 N N . GLY A 1 103 ? 8.341 13.907 1.268 1.00 80.44 103 GLY A N 1
ATOM 755 C CA . GLY A 1 103 ? 9.778 13.821 0.978 1.00 80.44 103 GLY A CA 1
ATOM 756 C C . GLY A 1 103 ? 10.215 12.549 0.251 1.00 80.44 103 GLY A C 1
ATOM 757 O O . GLY A 1 103 ? 11.338 12.102 0.464 1.00 80.44 103 GLY A O 1
ATOM 758 N N . ASP A 1 104 ? 9.335 11.973 -0.575 1.00 69.38 104 ASP A N 1
ATOM 759 C CA . ASP A 1 104 ? 9.611 10.812 -1.440 1.00 69.38 104 ASP A CA 1
ATOM 760 C C . ASP A 1 104 ? 10.106 9.564 -0.690 1.00 69.38 104 ASP A C 1
ATOM 762 O O . ASP A 1 104 ? 10.759 8.682 -1.251 1.00 69.38 104 ASP A O 1
ATOM 766 N N . VAL A 1 105 ? 9.778 9.468 0.600 1.00 82.62 105 VAL A N 1
ATOM 767 C CA . VAL A 1 105 ? 10.056 8.277 1.399 1.00 82.62 105 VAL A CA 1
ATOM 768 C C . VAL A 1 105 ? 9.068 7.189 0.973 1.00 82.62 105 VAL A C 1
ATOM 770 O O . VAL A 1 105 ? 7.871 7.470 0.871 1.00 82.62 105 VAL A O 1
ATOM 773 N N . PRO A 1 106 ? 9.503 5.938 0.737 1.00 91.38 106 PRO A N 1
ATOM 774 C CA . PRO A 1 106 ? 8.603 4.867 0.331 1.00 91.38 106 PRO A CA 1
ATOM 775 C C . PRO A 1 106 ? 7.854 4.302 1.550 1.00 91.38 106 PRO A C 1
ATOM 777 O O . PRO A 1 106 ? 7.898 3.112 1.844 1.00 91.38 106 PRO A O 1
ATOM 780 N N . SER A 1 107 ? 7.192 5.172 2.304 1.00 94.56 107 SER A N 1
ATOM 781 C CA . SER A 1 107 ? 6.409 4.855 3.492 1.00 94.56 107 SER A CA 1
ATOM 782 C C . SER A 1 107 ? 5.222 5.793 3.608 1.00 94.56 107 SER A C 1
ATOM 784 O O . SER A 1 107 ? 5.110 6.781 2.880 1.00 94.56 107 SER A O 1
ATOM 786 N N . GLY A 1 108 ? 4.329 5.493 4.546 1.00 95.00 108 GLY A N 1
ATOM 787 C CA . GLY A 1 108 ? 3.180 6.349 4.744 1.00 95.00 108 GLY A CA 1
ATOM 788 C C . GLY A 1 108 ? 2.205 5.909 5.816 1.00 95.00 108 GLY A C 1
ATOM 789 O O . GLY A 1 108 ? 2.467 5.023 6.639 1.00 95.00 108 GLY A O 1
ATOM 790 N N . LEU A 1 109 ? 1.064 6.590 5.827 1.00 95.00 109 LEU A N 1
ATOM 791 C CA . LEU A 1 109 ? -0.104 6.229 6.623 1.00 95.00 109 LEU A CA 1
ATOM 792 C C . LEU A 1 109 ? -1.063 5.422 5.755 1.00 95.00 109 LEU A C 1
ATOM 794 O O . LEU A 1 109 ? -1.234 5.704 4.571 1.00 95.00 109 LEU A O 1
ATOM 798 N N . GLY A 1 110 ? -1.680 4.404 6.339 1.00 94.62 110 GLY A N 1
ATOM 799 C CA . GLY A 1 110 ? -2.686 3.585 5.680 1.00 94.62 110 GLY A CA 1
ATOM 800 C C . GLY A 1 110 ? -3.943 3.467 6.526 1.00 94.62 110 GLY A C 1
ATOM 801 O O . GLY A 1 110 ? -3.897 3.602 7.752 1.00 94.62 110 GLY A O 1
ATOM 802 N N . GLN A 1 111 ? -5.061 3.192 5.872 1.00 94.75 111 GLN A N 1
ATOM 803 C CA . GLN A 1 111 ? -6.334 2.925 6.523 1.00 94.75 111 GLN A CA 1
ATOM 804 C C . GLN A 1 111 ? -7.083 1.835 5.757 1.00 94.75 111 GLN A C 1
ATOM 806 O O . GLN A 1 111 ? -7.270 1.952 4.547 1.00 94.75 111 GLN A O 1
ATOM 811 N N . VAL A 1 112 ? -7.532 0.804 6.472 1.00 93.25 112 VAL A N 1
ATOM 812 C CA . VAL A 1 112 ? -8.514 -0.165 5.972 1.00 93.25 112 VAL A CA 1
ATOM 813 C C . VAL A 1 112 ? -9.886 0.303 6.422 1.00 93.25 112 VAL A C 1
ATOM 815 O O . VAL A 1 112 ? -10.122 0.475 7.618 1.00 93.25 112 VAL A O 1
ATOM 818 N N . ASN A 1 113 ? -10.780 0.480 5.459 1.00 94.50 113 ASN A N 1
ATOM 819 C CA . ASN A 1 113 ? -12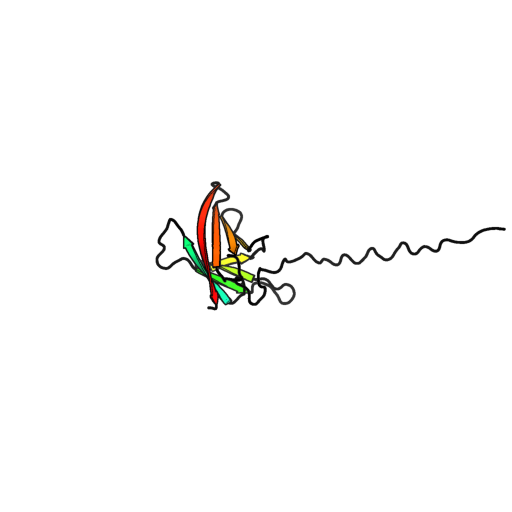.171 0.844 5.661 1.00 94.50 113 ASN A CA 1
ATOM 820 C C . ASN A 1 113 ? -13.055 -0.359 5.380 1.00 94.50 113 ASN A C 1
ATOM 822 O O . ASN A 1 113 ? -13.026 -0.898 4.274 1.00 94.50 113 ASN A O 1
ATOM 826 N N . ASN A 1 114 ? -13.879 -0.733 6.352 1.00 95.25 114 ASN A N 1
ATOM 827 C CA . ASN A 1 114 ? -15.001 -1.618 6.114 1.00 95.25 114 ASN A CA 1
ATOM 828 C C . ASN A 1 114 ? -16.208 -0.775 5.698 1.00 95.25 114 ASN A C 1
ATOM 830 O O . ASN A 1 114 ? -16.820 -0.086 6.512 1.00 95.25 114 ASN A O 1
ATOM 834 N N . LEU A 1 115 ? -16.543 -0.824 4.413 1.00 94.75 115 LEU A N 1
ATOM 835 C CA . LEU A 1 115 ? -17.621 -0.036 3.820 1.00 94.75 115 LEU A CA 1
ATOM 836 C C . LEU A 1 115 ? -19.012 -0.553 4.219 1.00 94.75 115 LEU A C 1
ATOM 838 O O . LEU A 1 115 ? -19.991 0.181 4.105 1.00 94.75 115 LEU A O 1
ATOM 842 N N . THR A 1 116 ? -19.101 -1.787 4.727 1.00 95.94 116 THR A N 1
ATOM 843 C CA . THR A 1 116 ? -20.360 -2.378 5.206 1.00 95.94 116 THR A CA 1
ATOM 844 C C . THR A 1 116 ? -20.663 -2.028 6.663 1.00 95.94 116 THR A C 1
ATOM 846 O O . THR A 1 116 ? -21.819 -1.774 6.998 1.00 95.94 116 THR A O 1
ATOM 849 N N . THR A 1 117 ? -19.644 -1.981 7.531 1.00 95.06 117 THR A N 1
ATOM 850 C CA . THR A 1 117 ? -19.807 -1.680 8.968 1.00 95.06 117 THR A CA 1
ATOM 851 C C . THR A 1 117 ? -19.499 -0.225 9.320 1.00 95.06 117 THR A C 1
ATOM 853 O O . THR A 1 117 ? -19.928 0.253 10.367 1.00 95.06 117 THR A O 1
ATOM 856 N N . GLY A 1 118 ? -18.774 0.491 8.456 1.00 93.19 118 GLY A N 1
ATOM 857 C CA . GLY A 1 118 ? -18.271 1.842 8.710 1.00 93.19 118 GLY A CA 1
ATOM 858 C C . GLY A 1 118 ? -17.035 1.885 9.615 1.00 93.19 118 GLY A C 1
ATOM 859 O O . GLY A 1 118 ? -16.592 2.970 9.990 1.00 93.19 118 GLY A O 1
ATOM 860 N N . GLU A 1 119 ? -16.477 0.733 9.988 1.00 93.25 119 GLU A N 1
ATOM 861 C CA . GLU A 1 119 ? -15.273 0.662 10.815 1.00 93.25 119 GLU A CA 1
ATOM 862 C C . GLU A 1 119 ? -14.018 1.005 10.008 1.00 93.25 119 GLU A C 1
ATOM 864 O O . GLU A 1 119 ? -13.873 0.620 8.846 1.00 93.25 119 GLU A O 1
ATOM 869 N N . ALA A 1 120 ? -13.079 1.694 10.654 1.00 92.31 120 ALA A N 1
ATOM 870 C CA . ALA A 1 120 ? -11.797 2.053 10.069 1.00 92.31 120 ALA A CA 1
ATOM 871 C C . ALA A 1 120 ? -10.655 1.643 10.998 1.00 92.31 120 ALA A C 1
ATOM 873 O O . ALA A 1 120 ? -10.675 1.932 12.195 1.00 92.31 120 ALA A O 1
ATOM 874 N N . THR A 1 121 ? -9.639 0.996 10.434 1.00 91.81 121 THR A N 1
ATOM 875 C CA . THR A 1 121 ? -8.416 0.625 11.151 1.00 91.81 121 THR A CA 1
ATOM 876 C C . THR A 1 121 ? -7.225 1.311 10.502 1.00 91.81 121 THR A C 1
ATOM 878 O O . THR A 1 121 ? -7.017 1.177 9.300 1.00 91.81 121 THR A O 1
ATOM 881 N N . GLY A 1 122 ? -6.438 2.042 11.293 1.00 92.94 122 GLY A N 1
ATOM 882 C CA . GLY A 1 122 ? -5.222 2.709 10.830 1.00 92.94 122 GLY A CA 1
ATOM 883 C C . GLY A 1 122 ? -3.983 1.808 10.878 1.00 92.94 122 GLY A C 1
ATOM 884 O O . GLY A 1 122 ? -3.838 0.962 11.764 1.00 92.94 122 GLY A O 1
ATOM 885 N N . MET A 1 123 ? -3.049 2.040 9.960 1.00 93.50 123 MET A N 1
ATOM 886 C CA . MET A 1 123 ? -1.739 1.385 9.913 1.00 93.50 123 MET A CA 1
ATOM 887 C C . MET A 1 123 ? -0.637 2.331 9.441 1.00 93.50 123 MET A C 1
ATOM 889 O O . MET A 1 123 ? -0.881 3.388 8.859 1.00 93.50 123 MET A O 1
ATOM 893 N N . ARG A 1 124 ? 0.600 1.907 9.677 1.00 94.38 124 ARG A N 1
ATOM 894 C CA . ARG A 1 124 ? 1.779 2.361 8.947 1.00 94.38 124 ARG A CA 1
ATOM 895 C C . ARG A 1 124 ? 2.083 1.384 7.824 1.00 94.38 124 ARG A C 1
ATOM 897 O O . ARG A 1 124 ? 1.838 0.190 7.968 1.00 94.38 124 ARG A O 1
ATOM 904 N N . TRP A 1 125 ? 2.646 1.878 6.734 1.00 95.00 125 TRP A N 1
ATOM 905 C CA . TRP A 1 125 ? 3.128 1.020 5.660 1.00 95.00 125 TRP A CA 1
ATOM 906 C C . TRP A 1 125 ? 4.504 1.465 5.178 1.00 95.00 125 TRP A C 1
ATOM 908 O O . TRP A 1 125 ? 4.870 2.636 5.300 1.00 95.00 125 TRP A O 1
ATOM 918 N N . VAL A 1 126 ? 5.257 0.509 4.644 1.00 95.19 126 VAL A N 1
ATOM 919 C CA . VAL A 1 126 ? 6.542 0.726 3.971 1.00 95.19 126 VAL A CA 1
ATOM 920 C C . VAL A 1 126 ? 6.542 -0.081 2.680 1.00 95.19 126 VAL A C 1
ATOM 922 O O . VAL A 1 126 ? 6.035 -1.199 2.655 1.00 95.19 126 VAL A O 1
ATOM 925 N N . SER A 1 127 ? 7.094 0.490 1.617 1.00 95.56 127 SER A N 1
ATOM 926 C CA . SER A 1 127 ? 7.298 -0.149 0.325 1.00 95.56 127 SER A CA 1
ATOM 927 C C . SER A 1 127 ? 8.789 -0.326 0.076 1.00 95.56 127 SER A C 1
ATOM 929 O O . SER A 1 127 ? 9.551 0.634 0.157 1.00 95.56 127 SER A O 1
ATOM 931 N N . LEU A 1 128 ? 9.224 -1.549 -0.205 1.00 92.75 128 LEU A N 1
ATOM 932 C CA . LEU A 1 128 ? 10.626 -1.848 -0.496 1.00 92.75 128 LEU A CA 1
ATOM 933 C C . LEU A 1 128 ? 10.728 -2.665 -1.785 1.00 92.75 128 LEU A C 1
ATOM 935 O O . LEU A 1 128 ? 9.865 -3.512 -2.015 1.00 92.75 128 LEU A O 1
ATOM 939 N N . PRO A 1 129 ? 11.769 -2.464 -2.609 1.00 89.19 129 PRO A N 1
ATOM 940 C CA . PRO A 1 129 ? 12.073 -3.380 -3.702 1.00 89.19 129 PRO A CA 1
ATOM 941 C C . PRO A 1 129 ? 12.253 -4.805 -3.164 1.00 89.19 129 PRO A C 1
ATOM 943 O O . PRO A 1 129 ? 12.909 -4.989 -2.134 1.00 89.19 129 PRO A O 1
ATOM 946 N N . SER A 1 130 ? 11.646 -5.783 -3.840 1.00 76.06 130 SER A N 1
ATOM 947 C CA . SER A 1 130 ? 11.754 -7.205 -3.471 1.00 76.06 130 SER A CA 1
ATOM 948 C C . SER A 1 130 ? 13.048 -7.842 -3.964 1.00 76.06 130 SER A C 1
ATOM 950 O O . SER A 1 130 ? 13.547 -7.419 -5.032 1.00 76.06 130 SER A O 1
#

Sequence (130 aa):
MILRGIKQTALMALMGTMLSGCLAELPGGETGPFAPGNTLTFYYQSVLTDPPEQAVIVSCGNDFIAKSCIRLSNGATFDLVSTETGVSYGNEELQMVLQLDPGDVPSGLGQVNNLTTGEATGMRWVSLPS

Organism: NCBI:txid1458307

Foldseek 3Di:
DDDDDDDDPPPDPPPPPPDPPPQPAFPPHCPALLHAQKKKFKAFPPDDDVVTFIWGWHFPDDPVDTFIWIAGPVRDIWTWGHDPAGTKTDDQAKIKDFGDDPDRASKGKMWIAGNVVRDITIIIMGIDRD

Radius of gyration: 22.08 Å; Cα contacts (8 Å, |Δi|>4): 249; chains: 1; bounding box: 35×63×72 Å

Mean predicted aligned error: 10.79 Å